Protein AF-A0A0A9H954-F1 (afdb_monomer)

Organism: Arundo donax (NCBI:txid35708)

Foldseek 3Di:
DDDDAQPDKDKDWDWDDDPPDIDIDIDIDNCNNCVVVVPDDPDDDDDDDPDDCPPDQDDDPNRTDDDPPD

InterPro domains:
  IPR013780 Glycosyl hydrolase, all-beta [G3DSA:2.60.40.1180] (1-70)

Structure (mmCIF, N/CA/C/O backbone):
data_AF-A0A0A9H954-F1
#
_entry.id   AF-A0A0A9H954-F1
#
loop_
_atom_site.group_PDB
_atom_site.id
_atom_site.type_symbol
_atom_site.label_atom_id
_atom_site.label_alt_id
_atom_site.l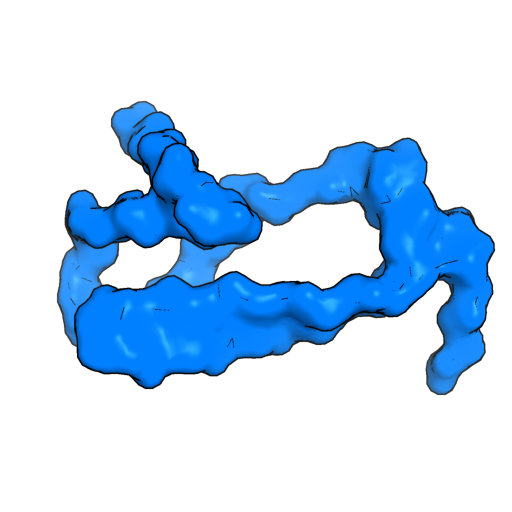abel_comp_id
_atom_site.label_asym_id
_atom_site.label_entity_id
_atom_site.label_seq_id
_atom_site.pdbx_PDB_ins_code
_atom_site.Cartn_x
_atom_site.Cartn_y
_atom_site.Cartn_z
_atom_site.occupancy
_atom_site.B_iso_or_equiv
_atom_site.auth_seq_id
_atom_site.auth_comp_id
_atom_site.auth_asym_id
_atom_site.auth_atom_id
_atom_site.pdbx_PDB_model_num
ATOM 1 N N . MET A 1 1 ? 9.122 -15.845 -11.428 1.00 60.19 1 MET A N 1
ATOM 2 C CA . MET A 1 1 ? 8.788 -14.695 -12.295 1.00 60.19 1 MET A CA 1
ATOM 3 C C . MET A 1 1 ? 10.042 -13.850 -12.408 1.00 60.19 1 MET A C 1
ATOM 5 O O . MET A 1 1 ? 10.620 -13.549 -11.373 1.00 60.19 1 MET A O 1
ATOM 9 N N . VAL A 1 2 ? 10.515 -13.565 -13.620 1.00 80.31 2 VAL A N 1
ATOM 10 C CA . VAL A 1 2 ? 11.677 -12.685 -13.824 1.00 80.31 2 VAL A CA 1
ATOM 11 C C . VAL A 1 2 ? 11.138 -11.265 -13.960 1.00 80.31 2 VAL A C 1
ATOM 13 O O . VAL A 1 2 ? 10.308 -11.015 -14.829 1.00 80.31 2 VAL A O 1
ATOM 16 N N . LEU A 1 3 ? 11.546 -10.372 -13.060 1.00 85.00 3 LEU A N 1
ATOM 17 C CA . LEU A 1 3 ? 11.181 -8.958 -13.097 1.00 85.00 3 LEU 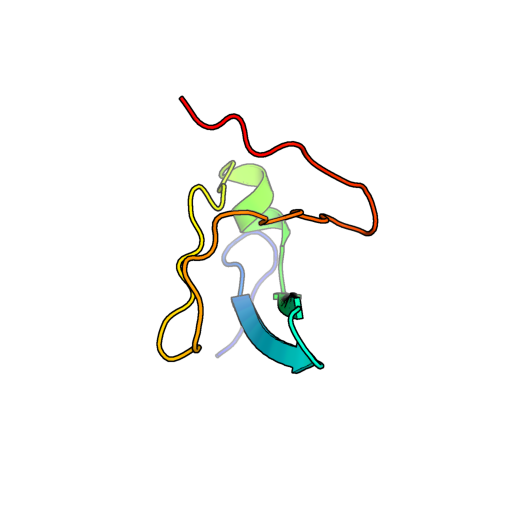A CA 1
ATOM 18 C C . LEU A 1 3 ? 12.304 -8.180 -13.788 1.00 85.00 3 LEU A C 1
ATOM 20 O O . LEU A 1 3 ? 13.474 -8.394 -13.477 1.00 85.00 3 LEU A O 1
ATOM 24 N N . ALA A 1 4 ? 11.943 -7.289 -14.708 1.00 89.25 4 ALA A N 1
ATOM 25 C CA . ALA A 1 4 ? 12.874 -6.401 -15.394 1.00 89.25 4 ALA A CA 1
ATOM 26 C C . ALA A 1 4 ? 12.502 -4.940 -15.110 1.00 89.25 4 ALA A C 1
ATOM 28 O O . ALA A 1 4 ? 11.337 -4.551 -15.252 1.00 89.25 4 ALA A O 1
ATOM 29 N N . GLU A 1 5 ? 13.496 -4.143 -14.708 1.00 90.69 5 GLU A N 1
ATOM 30 C CA . GLU A 1 5 ? 13.322 -2.721 -14.402 1.00 90.69 5 GLU A CA 1
ATOM 31 C C . GLU A 1 5 ? 12.711 -1.984 -15.602 1.00 90.69 5 GLU A C 1
ATOM 33 O O . GLU A 1 5 ? 13.105 -2.190 -16.750 1.00 90.69 5 GLU A O 1
ATOM 38 N N . GLY A 1 6 ? 11.716 -1.135 -15.338 1.00 90.88 6 GLY A N 1
ATOM 39 C CA . GLY A 1 6 ? 11.044 -0.342 -16.370 1.00 90.88 6 GLY A CA 1
ATOM 40 C C . GLY A 1 6 ? 10.023 -1.094 -17.234 1.00 90.88 6 GLY A C 1
ATOM 41 O O . GLY A 1 6 ? 9.313 -0.441 -17.992 1.00 90.88 6 GLY A O 1
ATOM 42 N N . GLN A 1 7 ? 9.882 -2.421 -17.113 1.00 94.06 7 GLN A N 1
ATOM 43 C CA . GLN A 1 7 ? 8.853 -3.189 -17.838 1.00 94.06 7 GLN A CA 1
ATOM 44 C C . GLN A 1 7 ? 7.661 -3.584 -16.967 1.00 94.06 7 GLN A C 1
ATOM 46 O O . GLN A 1 7 ? 6.532 -3.648 -17.449 1.00 94.06 7 GLN A O 1
ATOM 51 N N . ALA A 1 8 ? 7.913 -3.863 -15.691 1.00 94.00 8 ALA A N 1
ATOM 52 C CA . ALA A 1 8 ? 6.889 -4.203 -14.719 1.00 94.00 8 ALA A CA 1
ATOM 53 C C . ALA A 1 8 ? 7.339 -3.772 -13.323 1.00 94.00 8 ALA A C 1
ATOM 55 O O . ALA A 1 8 ? 8.533 -3.719 -13.043 1.00 94.00 8 ALA A O 1
ATOM 56 N N . THR A 1 9 ? 6.375 -3.525 -12.440 1.00 95.69 9 THR A N 1
ATOM 57 C CA . THR A 1 9 ? 6.612 -3.294 -11.013 1.00 95.69 9 THR A CA 1
ATOM 58 C C . THR A 1 9 ? 5.900 -4.380 -10.223 1.00 95.69 9 THR A C 1
ATOM 60 O O . THR A 1 9 ? 4.729 -4.665 -10.474 1.00 95.69 9 THR A O 1
ATOM 63 N N . TYR A 1 10 ? 6.595 -4.979 -9.261 1.00 95.69 10 TYR A N 1
ATOM 64 C CA . TYR A 1 10 ? 5.981 -5.859 -8.273 1.00 95.69 10 TYR A CA 1
ATOM 65 C C . TYR A 1 10 ? 5.845 -5.106 -6.955 1.00 95.69 10 TYR A C 1
ATOM 67 O O . TYR A 1 10 ? 6.819 -4.548 -6.450 1.00 95.69 10 TYR A O 1
ATOM 75 N N . VAL A 1 11 ? 4.638 -5.108 -6.390 1.00 95.69 11 VAL A N 1
ATOM 76 C CA . VAL A 1 11 ? 4.361 -4.484 -5.096 1.00 95.69 11 VAL A CA 1
ATOM 77 C C . VAL A 1 11 ? 3.731 -5.510 -4.173 1.00 95.69 11 VAL A C 1
ATOM 79 O O . VAL A 1 11 ? 2.724 -6.131 -4.513 1.00 95.69 11 VAL A O 1
ATOM 82 N N . ARG A 1 12 ? 4.308 -5.667 -2.984 1.00 96.00 12 ARG A N 1
ATOM 83 C CA . ARG A 1 12 ? 3.738 -6.473 -1.909 1.00 96.00 12 ARG A CA 1
ATOM 84 C C . ARG A 1 12 ? 3.184 -5.555 -0.834 1.00 96.00 12 ARG A C 1
ATOM 86 O O . ARG A 1 12 ? 3.947 -4.870 -0.161 1.00 96.00 12 ARG A O 1
ATOM 93 N N . PHE A 1 13 ? 1.870 -5.585 -0.647 1.00 93.50 13 PHE A N 1
ATOM 94 C CA . PHE A 1 13 ? 1.201 -4.863 0.432 1.00 93.50 13 PHE A CA 1
ATOM 95 C C . PHE A 1 13 ? 1.040 -5.748 1.663 1.00 93.50 13 PHE A C 1
ATOM 97 O O . PHE A 1 13 ? 0.762 -6.943 1.554 1.00 93.50 13 PHE A O 1
ATOM 104 N N . TYR A 1 14 ? 1.190 -5.151 2.838 1.00 92.56 14 TYR A N 1
ATOM 105 C CA . TYR A 1 14 ? 0.936 -5.805 4.113 1.00 92.56 14 TYR A CA 1
ATOM 106 C C . TYR A 1 14 ? 0.397 -4.799 5.124 1.00 92.56 14 TYR A C 1
ATOM 108 O O . TYR A 1 14 ? 0.720 -3.611 5.086 1.00 92.56 14 TYR A O 1
ATOM 116 N N . ALA A 1 15 ? -0.441 -5.288 6.031 1.00 91.25 15 ALA A N 1
A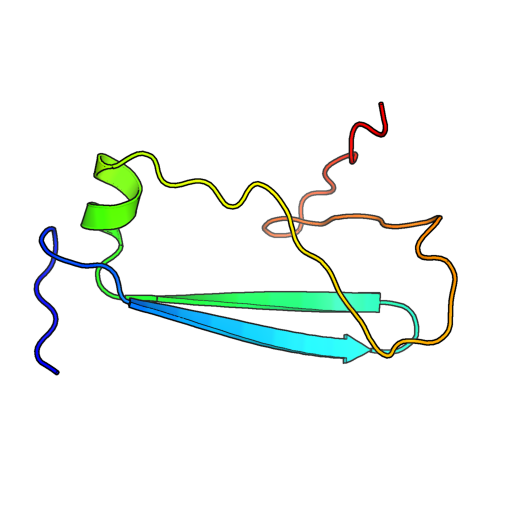TOM 117 C CA . ALA A 1 15 ? -1.075 -4.482 7.059 1.00 91.25 15 ALA A CA 1
ATOM 118 C C . ALA A 1 15 ? -0.896 -5.135 8.430 1.00 91.25 15 ALA A C 1
ATOM 120 O O . ALA A 1 15 ? -0.924 -6.358 8.559 1.00 91.25 15 ALA A O 1
ATOM 121 N N . SER A 1 16 ? -0.729 -4.305 9.454 1.00 90.56 16 SER A N 1
ATOM 122 C CA . SER A 1 16 ? -0.674 -4.733 10.850 1.00 90.56 16 SER A CA 1
ATOM 123 C C . SER A 1 16 ? -1.558 -3.842 11.708 1.00 90.56 16 SER A C 1
ATOM 125 O O . SER A 1 16 ? -1.574 -2.623 11.515 1.00 90.56 16 SER A O 1
ATOM 127 N N . VAL A 1 17 ? -2.227 -4.436 12.691 1.00 89.00 17 VAL A N 1
ATOM 128 C CA . VAL A 1 17 ? -3.026 -3.713 13.684 1.00 89.00 17 VAL A CA 1
ATOM 129 C C . VAL A 1 17 ? -2.216 -3.584 14.969 1.00 89.00 17 VAL A C 1
ATOM 131 O O . VAL A 1 17 ? -1.693 -4.575 15.479 1.00 89.00 17 VAL A O 1
ATOM 134 N N . ARG A 1 18 ? -2.113 -2.367 15.511 1.00 85.25 18 ARG A N 1
ATOM 135 C CA . ARG A 1 18 ? -1.504 -2.112 16.823 1.00 85.25 18 ARG A CA 1
ATOM 136 C C . ARG A 1 18 ? -2.395 -1.162 17.616 1.00 85.25 18 ARG A C 1
ATOM 138 O O . ARG A 1 18 ? -2.445 0.036 17.346 1.00 85.25 18 ARG A O 1
ATOM 145 N N . GLY A 1 19 ? -3.102 -1.697 18.609 1.00 82.75 19 GLY A N 1
ATOM 146 C CA . GLY A 1 19 ? -4.102 -0.931 19.355 1.00 82.75 19 GLY A CA 1
ATOM 147 C C . GLY A 1 19 ? -5.242 -0.479 18.439 1.00 82.75 19 GLY A C 1
ATOM 148 O O . GLY A 1 19 ? -5.863 -1.311 17.788 1.00 82.75 19 GLY A O 1
ATOM 149 N N . LYS A 1 20 ? -5.496 0.834 18.373 1.00 79.25 20 LYS A N 1
ATOM 150 C CA . LYS A 1 20 ? -6.534 1.444 17.517 1.00 79.25 20 LYS A CA 1
ATOM 151 C C . LYS A 1 20 ? -6.019 1.908 16.146 1.00 79.25 20 LYS A C 1
ATOM 153 O O . LYS A 1 20 ? -6.769 2.525 15.399 1.00 79.25 20 LYS A O 1
ATOM 158 N N . ALA A 1 21 ? -4.748 1.659 15.833 1.00 79.94 21 ALA A N 1
ATOM 159 C CA . ALA A 1 21 ? -4.122 2.101 14.593 1.00 79.94 21 ALA A CA 1
ATOM 160 C C . ALA A 1 21 ? -3.859 0.923 13.650 1.00 79.94 21 ALA A C 1
ATOM 162 O O . ALA A 1 21 ? -3.440 -0.160 14.073 1.00 79.94 21 ALA A O 1
ATOM 163 N N . VAL A 1 22 ? -4.053 1.174 12.357 1.00 86.00 22 VAL A N 1
ATOM 164 C CA . VAL A 1 22 ? -3.674 0.268 11.273 1.00 86.00 22 VAL A CA 1
ATOM 165 C C . VAL A 1 22 ? -2.483 0.876 10.562 1.00 86.00 22 VAL A C 1
ATOM 167 O O . VAL A 1 22 ? -2.534 2.023 10.129 1.00 86.00 22 VAL A O 1
ATOM 170 N N . THR A 1 23 ? -1.412 0.106 10.420 1.00 87.38 23 THR A N 1
ATOM 171 C CA . THR A 1 23 ? -0.282 0.502 9.582 1.00 87.38 23 THR A CA 1
ATOM 172 C C . THR A 1 23 ? -0.275 -0.357 8.337 1.00 87.38 23 THR A C 1
ATOM 174 O O . THR A 1 23 ? -0.157 -1.579 8.437 1.00 87.38 23 THR A O 1
ATOM 177 N N . VAL A 1 24 ? -0.377 0.287 7.179 1.00 88.56 24 VAL A N 1
ATOM 178 C CA . VAL A 1 24 ? -0.200 -0.358 5.879 1.00 88.56 24 VAL A CA 1
ATOM 179 C C . VAL A 1 24 ? 1.173 0.003 5.343 1.00 88.56 2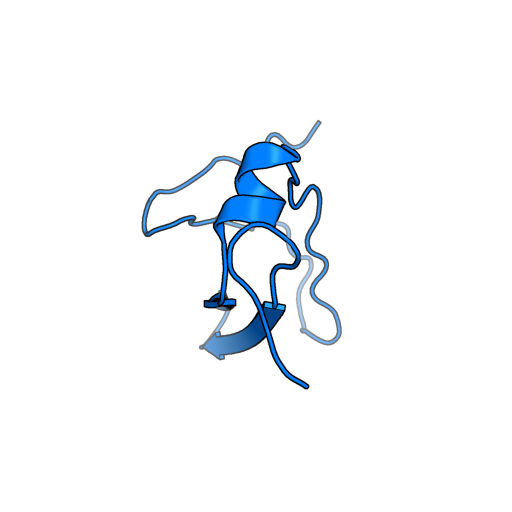4 VAL A C 1
ATOM 181 O O . VAL A 1 24 ? 1.616 1.142 5.465 1.00 88.56 24 VAL A O 1
ATOM 184 N N . ARG A 1 25 ? 1.859 -0.983 4.779 1.00 89.19 25 ARG A N 1
ATOM 185 C CA . ARG A 1 25 ? 3.169 -0.818 4.160 1.00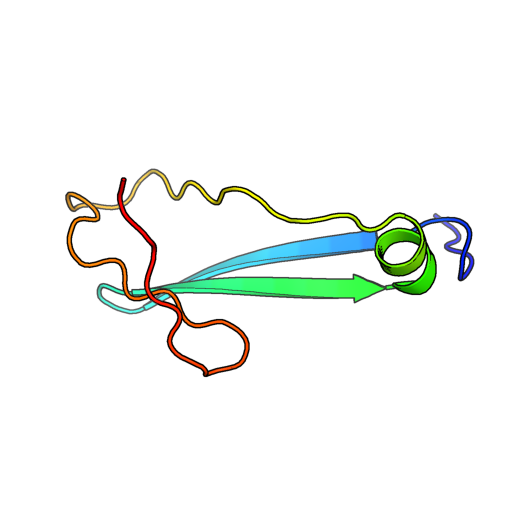 89.19 25 ARG A CA 1
ATOM 186 C C . ARG A 1 25 ? 3.204 -1.539 2.825 1.00 89.19 25 ARG A C 1
ATOM 188 O O . ARG A 1 25 ? 2.433 -2.469 2.575 1.00 89.19 25 ARG A O 1
ATOM 195 N N . SER A 1 26 ? 4.135 -1.108 1.990 1.00 91.75 26 SER A N 1
ATOM 196 C CA . SER A 1 26 ? 4.424 -1.722 0.704 1.00 91.75 26 SER A CA 1
ATOM 197 C C . SER A 1 26 ? 5.916 -1.972 0.561 1.00 91.75 26 SER A C 1
ATOM 199 O O . SER A 1 26 ? 6.725 -1.091 0.836 1.00 91.75 26 SER A O 1
ATOM 201 N N . GLU A 1 27 ? 6.270 -3.150 0.069 1.00 94.56 27 GLU A N 1
ATOM 202 C CA . GLU A 1 27 ? 7.590 -3.429 -0.493 1.00 94.56 27 GLU A CA 1
ATOM 203 C C . GLU A 1 27 ? 7.483 -3.365 -2.015 1.00 94.56 27 GLU A C 1
ATOM 205 O O . GLU A 1 27 ? 6.649 -4.055 -2.607 1.00 94.56 27 GLU A O 1
ATOM 210 N N . VAL A 1 28 ? 8.311 -2.534 -2.647 1.00 94.31 28 VAL A N 1
ATOM 211 C CA . VAL A 1 28 ? 8.278 -2.284 -4.094 1.00 94.31 28 VAL A CA 1
ATOM 212 C C . VAL A 1 28 ? 9.561 -2.808 -4.731 1.00 94.31 28 VAL A C 1
ATOM 214 O O . VAL A 1 28 ? 10.657 -2.491 -4.278 1.00 94.31 28 VAL A O 1
ATOM 217 N N . GLN A 1 29 ? 9.424 -3.592 -5.800 1.00 95.88 29 GLN A N 1
ATOM 218 C CA . GLN A 1 29 ? 10.526 -4.058 -6.643 1.00 95.88 29 GLN A CA 1
ATOM 219 C C . GLN A 1 29 ? 10.300 -3.596 -8.081 1.00 95.88 29 GLN A C 1
ATOM 221 O O . GLN A 1 29 ? 9.186 -3.702 -8.599 1.00 95.88 29 GLN A O 1
ATOM 226 N N . MET A 1 30 ? 11.368 -3.135 -8.735 1.00 95.75 30 MET A N 1
ATOM 227 C CA . MET A 1 30 ? 11.333 -2.613 -10.106 1.00 95.75 30 MET A CA 1
ATOM 228 C C . MET A 1 30 ? 10.360 -1.428 -10.270 1.00 95.75 30 MET A C 1
ATOM 230 O O . MET A 1 30 ? 9.431 -1.450 -11.079 1.00 95.75 30 MET A O 1
ATOM 234 N N . GLY A 1 31 ? 10.515 -0.398 -9.430 1.00 94.75 31 GLY A N 1
ATOM 235 C CA . GLY A 1 31 ? 9.557 0.708 -9.284 1.00 94.75 31 GLY A CA 1
ATOM 236 C C . GLY A 1 31 ? 9.483 1.696 -10.456 1.00 94.75 31 GLY A C 1
ATOM 237 O O . GLY A 1 31 ? 8.528 2.468 -10.536 1.00 94.75 31 GLY A O 1
ATOM 238 N N . SER A 1 32 ? 10.443 1.689 -11.387 1.00 96.31 32 SER A N 1
ATOM 239 C CA . SER A 1 32 ? 10.471 2.686 -12.469 1.00 96.31 32 SER A CA 1
ATOM 240 C C . SER A 1 32 ? 9.239 2.612 -13.365 1.00 96.31 32 SER A C 1
ATOM 242 O O . SER A 1 32 ? 8.762 3.646 -13.826 1.00 96.31 32 SER A O 1
ATOM 244 N N . TYR A 1 33 ? 8.689 1.414 -13.591 1.00 95.81 33 TYR A N 1
ATOM 245 C CA . TYR A 1 33 ? 7.506 1.255 -14.435 1.00 95.81 33 TYR A CA 1
ATOM 246 C C . TYR A 1 33 ? 6.285 1.970 -13.837 1.00 95.81 33 TYR A C 1
ATOM 248 O O . TYR A 1 33 ? 5.649 2.769 -14.523 1.00 95.81 33 TYR A O 1
ATOM 256 N N . SER A 1 34 ? 5.976 1.747 -12.553 1.00 95.69 34 SER A N 1
ATOM 257 C CA . SER A 1 34 ? 4.833 2.399 -11.900 1.00 95.69 34 SER A CA 1
ATOM 258 C C . SER A 1 34 ? 4.986 3.917 -11.824 1.00 95.69 34 SER A C 1
ATOM 260 O O . SER A 1 34 ? 4.004 4.633 -12.015 1.00 95.69 34 SER A O 1
ATOM 262 N N . LEU A 1 35 ? 6.212 4.408 -11.605 1.00 96.00 35 LEU A N 1
ATOM 263 C CA . LEU A 1 35 ? 6.512 5.842 -11.585 1.00 96.00 35 LEU A CA 1
ATOM 264 C C . LEU A 1 35 ? 6.326 6.486 -12.964 1.00 96.00 35 LEU A C 1
ATOM 266 O O . LEU A 1 35 ? 5.636 7.493 -13.078 1.00 96.00 35 LEU A O 1
ATOM 270 N N . GLN A 1 36 ? 6.872 5.885 -14.025 1.00 96.94 36 GLN A N 1
ATOM 271 C CA . GLN A 1 36 ? 6.728 6.395 -15.396 1.00 96.94 36 GLN A CA 1
ATOM 272 C C . GLN A 1 36 ? 5.274 6.393 -15.876 1.00 96.94 36 GLN A C 1
ATOM 274 O O . GLN A 1 36 ? 4.874 7.249 -16.662 1.00 96.94 36 GLN A O 1
ATOM 279 N N . LYS A 1 37 ? 4.478 5.423 -15.416 1.00 96.62 37 LYS A N 1
ATOM 280 C CA . LYS A 1 37 ? 3.046 5.340 -15.721 1.00 96.62 37 LYS A CA 1
ATOM 281 C C . LYS A 1 37 ? 2.182 6.254 -14.850 1.00 96.62 37 LYS A C 1
ATOM 283 O O . LYS A 1 37 ? 0.994 6.359 -15.133 1.00 96.62 37 LYS A O 1
ATOM 288 N N . GLY A 1 38 ? 2.750 6.897 -13.827 1.00 96.12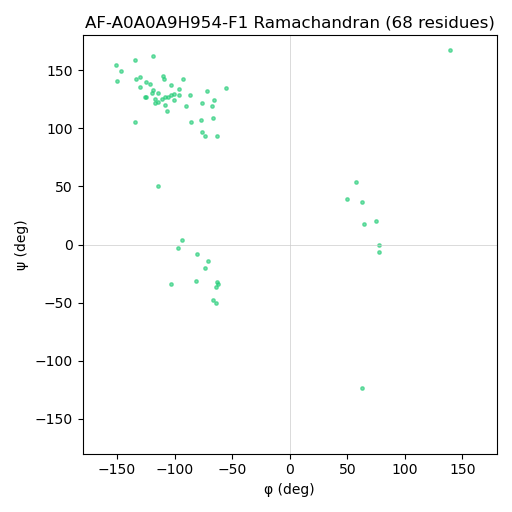 38 GLY A N 1
ATOM 289 C CA . GLY A 1 38 ? 2.012 7.776 -12.920 1.00 96.12 38 GLY A CA 1
ATOM 290 C C . GLY A 1 38 ? 0.920 7.044 -12.139 1.00 96.12 38 GLY A C 1
ATOM 291 O O . GLY A 1 38 ? -0.165 7.587 -11.956 1.00 96.12 38 GLY A O 1
ATOM 292 N N . LEU A 1 39 ? 1.166 5.794 -11.731 1.00 95.62 39 LEU A N 1
ATOM 293 C CA . LEU A 1 39 ? 0.177 5.013 -10.985 1.00 95.62 39 LEU A CA 1
ATOM 294 C C . LEU A 1 39 ? 0.025 5.556 -9.561 1.00 95.62 39 LEU A C 1
ATOM 296 O O . LEU A 1 39 ? 1.016 5.750 -8.858 1.00 95.62 39 LEU A O 1
ATOM 300 N N . ILE A 1 40 ? -1.221 5.755 -9.129 1.00 92.44 40 ILE A N 1
ATOM 301 C CA . ILE A 1 40 ? -1.566 6.331 -7.825 1.00 92.44 40 ILE A CA 1
ATOM 302 C C . ILE A 1 40 ? -2.497 5.368 -7.085 1.00 92.44 40 ILE A C 1
ATOM 304 O O . ILE A 1 40 ? -3.401 4.778 -7.678 1.00 92.44 40 ILE A O 1
ATOM 308 N N . ILE A 1 41 ? -2.285 5.214 -5.776 1.00 89.38 41 ILE A N 1
ATOM 309 C CA . ILE A 1 41 ? -3.245 4.540 -4.897 1.00 89.38 41 ILE A CA 1
ATOM 310 C C . ILE A 1 41 ? -4.272 5.579 -4.455 1.00 89.38 41 ILE A C 1
ATOM 312 O O . ILE A 1 41 ? -3.979 6.430 -3.622 1.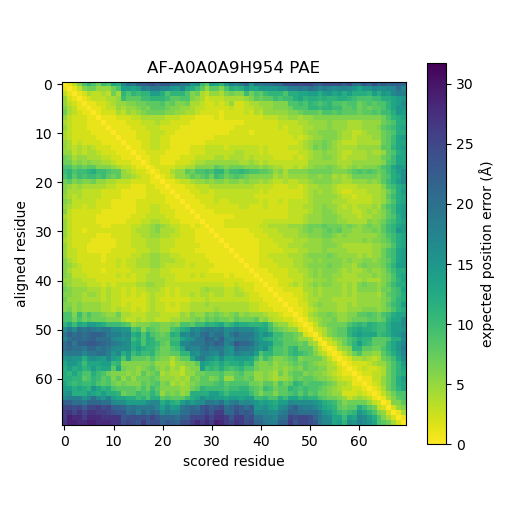00 89.38 41 ILE A O 1
ATOM 316 N N . GLU A 1 42 ? -5.475 5.508 -5.014 1.00 86.94 42 GLU A N 1
ATOM 317 C CA . GLU A 1 42 ? -6.526 6.496 -4.739 1.00 86.94 42 GLU A CA 1
ATOM 318 C C . GLU A 1 42 ? -7.277 6.233 -3.433 1.00 86.94 42 GLU A C 1
ATOM 320 O O . GLU A 1 42 ? -7.776 7.154 -2.790 1.00 86.94 42 GLU A O 1
ATOM 325 N N . LYS A 1 43 ? -7.419 4.962 -3.052 1.00 85.69 43 LYS A N 1
ATOM 326 C CA . LYS A 1 43 ? -8.256 4.569 -1.922 1.00 85.69 43 LYS A CA 1
ATOM 327 C C . LYS A 1 43 ? -7.721 3.321 -1.253 1.00 85.69 43 LYS A C 1
ATOM 329 O O . LYS A 1 43 ? -7.324 2.365 -1.914 1.00 85.69 43 LYS A O 1
ATOM 334 N N . LEU A 1 44 ? -7.808 3.320 0.072 1.00 84.00 44 LEU A N 1
ATOM 335 C CA . LEU A 1 44 ? -7.531 2.162 0.900 1.00 84.00 44 LEU A CA 1
ATOM 336 C C . LEU A 1 44 ? -8.738 1.894 1.798 1.00 84.00 44 LEU A C 1
ATOM 338 O O . LEU A 1 44 ? -9.217 2.791 2.489 1.00 84.00 44 LEU A O 1
ATOM 342 N N . SER A 1 45 ? -9.250 0.666 1.769 1.00 85.62 45 SER A N 1
ATOM 343 C CA . SER A 1 45 ? -10.367 0.234 2.611 1.00 85.62 45 SER A CA 1
ATOM 344 C C . SER A 1 45 ? -9.895 -0.867 3.544 1.00 85.62 45 SER A C 1
ATOM 346 O O . SER A 1 45 ? -9.411 -1.903 3.093 1.00 85.62 45 SER A O 1
ATOM 348 N N . VAL A 1 46 ? -10.032 -0.635 4.848 1.00 83.19 46 VAL A N 1
ATOM 349 C CA . VAL A 1 46 ? -9.709 -1.618 5.883 1.00 83.19 46 VAL A CA 1
ATOM 350 C C . VAL A 1 46 ? -11.014 -2.165 6.444 1.00 83.19 46 VAL A C 1
ATOM 352 O O . VAL A 1 46 ? -11.887 -1.398 6.842 1.00 83.19 46 VAL A O 1
ATOM 355 N N . LEU A 1 47 ? -11.152 -3.488 6.446 1.00 85.25 47 LEU A N 1
ATOM 356 C CA . LEU A 1 47 ? -12.362 -4.199 6.858 1.00 85.25 47 LEU A CA 1
ATOM 357 C C . LEU A 1 47 ? -12.065 -5.106 8.058 1.00 85.25 47 LEU A C 1
ATOM 359 O O . LEU A 1 47 ? -10.910 -5.447 8.309 1.00 85.25 47 LEU A O 1
ATOM 363 N N . GLY A 1 48 ? -13.115 -5.526 8.769 1.00 84.62 48 GLY A N 1
ATOM 364 C CA . GLY A 1 48 ? -13.006 -6.506 9.857 1.00 84.62 48 GLY A CA 1
ATOM 365 C C . GLY A 1 48 ? -12.413 -5.962 11.160 1.00 84.62 48 GLY A C 1
ATOM 366 O O . GLY A 1 48 ? -11.929 -6.745 11.971 1.00 84.62 48 GLY A O 1
ATOM 367 N N . LEU A 1 49 ? -12.431 -4.640 11.355 1.00 82.44 49 LEU A N 1
ATOM 368 C CA . LEU A 1 49 ? -12.030 -3.989 12.602 1.00 82.44 49 LEU A CA 1
ATOM 369 C C . LEU A 1 49 ? -13.248 -3.403 13.313 1.00 82.44 49 LEU A C 1
ATOM 371 O O . LEU A 1 49 ? -14.146 -2.866 12.664 1.00 82.44 49 LEU A O 1
ATOM 375 N N . ASP A 1 50 ? -13.232 -3.446 14.641 1.00 77.88 50 ASP A N 1
ATOM 376 C CA . ASP A 1 50 ? -14.243 -2.792 15.466 1.00 77.88 50 ASP A CA 1
ATOM 377 C C . ASP A 1 50 ? -14.000 -1.273 15.514 1.00 77.88 50 ASP A C 1
ATOM 379 O O . ASP A 1 50 ? -12.940 -0.805 15.938 1.00 77.88 50 ASP A O 1
ATOM 383 N N . GLY A 1 51 ? -14.988 -0.483 15.081 1.00 72.81 51 GLY A N 1
ATOM 384 C CA . GLY A 1 51 ? -14.938 0.985 15.073 1.00 72.81 51 GLY A CA 1
ATOM 385 C C . GLY A 1 51 ? -15.537 1.611 13.809 1.00 72.81 51 GLY A C 1
ATOM 386 O O . GLY A 1 51 ? -15.799 0.931 12.825 1.00 72.81 51 GLY A O 1
ATOM 387 N N . THR A 1 52 ? -15.776 2.928 13.827 1.00 68.19 52 THR A N 1
ATOM 388 C CA . THR A 1 52 ? -16.429 3.655 12.712 1.00 68.19 52 THR A CA 1
ATOM 389 C C . THR A 1 52 ? -15.458 4.345 11.749 1.00 68.19 52 THR A C 1
ATOM 391 O O . THR A 1 52 ? -15.905 4.954 10.783 1.00 68.19 52 THR A O 1
ATOM 394 N N . GLY A 1 53 ? -14.144 4.296 12.007 1.00 64.69 53 GLY A N 1
ATOM 395 C CA . GLY A 1 53 ? -13.131 4.933 11.152 1.00 64.69 53 GLY A CA 1
ATOM 396 C C . GLY A 1 53 ? -13.209 6.466 11.087 1.00 64.69 53 GLY A C 1
ATOM 397 O O . GLY A 1 53 ? -12.664 7.058 10.165 1.00 64.69 53 GLY A O 1
ATOM 398 N N . LYS A 1 54 ? -13.894 7.126 12.032 1.00 61.16 54 LYS A N 1
ATOM 399 C CA . LYS A 1 54 ? -14.130 8.583 11.992 1.00 61.16 54 LYS A CA 1
ATOM 400 C C . LYS A 1 54 ? -12.906 9.457 12.316 1.00 61.16 54 LYS A C 1
ATOM 402 O O . LYS A 1 54 ? -12.895 10.602 11.893 1.00 61.16 54 LYS A O 1
ATOM 407 N N . ASP A 1 55 ? -11.883 8.913 12.981 1.00 60.81 55 ASP A N 1
ATOM 408 C CA . ASP A 1 55 ? -10.616 9.601 13.311 1.00 60.81 55 ASP A CA 1
ATOM 409 C C . ASP A 1 55 ? -9.423 8.967 12.570 1.00 60.81 55 ASP A C 1
ATOM 411 O O . ASP A 1 55 ? -8.411 8.579 13.160 1.00 60.81 55 ASP A O 1
ATOM 415 N N . LEU A 1 56 ? -9.549 8.790 11.254 1.00 66.62 56 LEU A N 1
ATOM 416 C CA . LEU A 1 56 ? -8.448 8.284 10.434 1.00 66.62 56 LEU A CA 1
ATOM 417 C C . LEU A 1 56 ? -7.385 9.375 10.246 1.00 66.62 56 LEU A C 1
ATOM 419 O O . LEU A 1 56 ? -7.450 10.176 9.318 1.00 66.62 56 LEU A O 1
ATOM 423 N N . ALA A 1 57 ? -6.370 9.377 11.109 1.00 67.56 57 ALA A N 1
ATOM 424 C CA . ALA A 1 57 ? -5.117 10.069 10.834 1.00 67.56 57 ALA A CA 1
ATOM 425 C C . ALA A 1 57 ? -4.296 9.221 9.851 1.00 67.56 57 ALA A C 1
ATOM 427 O O . ALA A 1 57 ? -3.776 8.162 10.214 1.00 67.56 57 ALA A O 1
ATOM 428 N N . ILE A 1 58 ? -4.203 9.665 8.597 1.00 74.31 58 ILE A N 1
ATOM 429 C CA . ILE A 1 58 ? -3.366 9.008 7.593 1.00 74.31 58 ILE A CA 1
ATOM 430 C C . ILE A 1 58 ? -1.952 9.578 7.714 1.00 74.31 58 ILE A C 1
ATOM 432 O O . ILE A 1 58 ? -1.750 10.791 7.707 1.00 74.31 58 ILE A O 1
ATOM 436 N N . GLN A 1 59 ? -0.967 8.691 7.825 1.00 70.75 59 GLN A N 1
ATOM 437 C CA . GLN A 1 59 ? 0.445 9.046 7.760 1.00 70.75 59 GLN A CA 1
ATOM 438 C C . GLN A 1 59 ? 1.081 8.363 6.558 1.00 70.75 59 GLN A C 1
ATOM 440 O O . GLN A 1 59 ? 1.011 7.140 6.434 1.00 70.75 59 GLN A O 1
ATOM 445 N N . VAL A 1 60 ? 1.720 9.152 5.699 1.00 78.25 60 VAL A N 1
ATOM 446 C CA . VAL A 1 60 ? 2.525 8.663 4.575 1.00 78.25 60 VAL A CA 1
ATOM 447 C C . VAL A 1 60 ? 3.967 9.051 4.856 1.00 78.25 60 VAL A C 1
ATOM 449 O O . VAL A 1 60 ? 4.251 10.215 5.125 1.00 78.25 60 VAL A O 1
ATOM 452 N N . ASP A 1 61 ? 4.859 8.061 4.890 1.00 79.88 61 ASP A N 1
ATOM 453 C CA . ASP A 1 61 ? 6.281 8.242 5.219 1.00 79.88 61 ASP A CA 1
ATOM 454 C C . ASP A 1 61 ? 6.522 9.055 6.508 1.00 79.88 61 ASP A C 1
ATOM 456 O O . ASP A 1 61 ? 7.416 9.891 6.601 1.00 79.88 61 ASP A O 1
ATOM 460 N N . GLY A 1 62 ? 5.680 8.827 7.524 1.00 75.00 62 GLY A N 1
ATOM 461 C CA . GLY A 1 62 ? 5.742 9.517 8.819 1.00 75.00 62 GLY A CA 1
ATOM 462 C C . GLY A 1 62 ? 5.176 10.941 8.822 1.00 75.00 62 GLY A C 1
ATOM 463 O O . GLY A 1 62 ? 5.131 11.572 9.876 1.00 75.00 62 GLY A O 1
ATOM 464 N N . THR A 1 63 ? 4.698 11.437 7.681 1.00 81.88 63 THR A N 1
ATOM 465 C CA . THR A 1 63 ? 4.066 12.753 7.561 1.00 81.88 63 THR A CA 1
ATOM 466 C C . THR A 1 63 ? 2.551 12.617 7.640 1.00 81.88 63 THR A C 1
ATOM 468 O O . THR A 1 63 ? 1.956 11.819 6.917 1.00 81.88 63 THR A O 1
ATOM 471 N N . ASN A 1 64 ? 1.916 13.401 8.516 1.00 79.31 64 ASN A N 1
ATOM 472 C CA . ASN A 1 64 ? 0.458 13.465 8.588 1.00 79.31 64 ASN A CA 1
ATOM 473 C C . ASN A 1 64 ? -0.093 14.081 7.299 1.00 79.31 64 ASN A C 1
ATOM 475 O O . ASN A 1 64 ? 0.259 15.206 6.949 1.00 79.31 64 ASN A O 1
ATOM 479 N N . VAL A 1 65 ? -0.992 13.364 6.638 1.00 75.75 65 VAL A N 1
ATOM 480 C CA . VAL A 1 65 ? -1.805 13.881 5.540 1.00 75.75 65 VAL A CA 1
ATOM 481 C C . VAL A 1 65 ? -3.243 13.970 6.024 1.00 75.75 65 VAL A C 1
ATOM 483 O O . VAL A 1 65 ? -3.816 13.003 6.528 1.00 75.75 65 VAL A O 1
ATOM 486 N N . THR A 1 66 ? -3.826 15.157 5.905 1.00 62.00 66 THR A N 1
ATOM 487 C CA . THR A 1 66 ? -5.255 15.344 6.133 1.00 62.00 66 THR A CA 1
ATOM 488 C C . THR A 1 66 ? -5.999 14.625 5.020 1.00 62.00 66 THR A C 1
ATOM 490 O O . THR A 1 66 ? -5.815 14.938 3.846 1.00 62.00 66 THR A O 1
ATOM 493 N N . ALA A 1 67 ? -6.828 13.646 5.373 1.00 57.19 67 ALA A N 1
ATOM 494 C CA . ALA A 1 67 ? -7.829 13.159 4.442 1.00 57.19 67 ALA A CA 1
ATOM 495 C C . ALA A 1 67 ? -8.820 14.310 4.225 1.00 57.19 67 ALA A C 1
ATOM 497 O O . ALA A 1 67 ? -9.558 14.655 5.147 1.00 57.19 67 ALA A O 1
ATOM 498 N N . ASP A 1 68 ? -8.807 14.935 3.047 1.00 46.28 68 ASP A N 1
ATOM 499 C CA . ASP A 1 68 ? -9.898 15.813 2.628 1.00 46.28 68 ASP A CA 1
ATOM 500 C C . ASP A 1 68 ? -11.164 14.956 2.526 1.00 46.28 68 ASP A C 1
ATOM 502 O O . ASP A 1 68 ? -11.421 14.272 1.533 1.00 46.28 68 ASP A O 1
ATOM 506 N N . VAL A 1 69 ? -11.932 14.933 3.612 1.00 43.25 69 VAL A N 1
ATOM 507 C CA . VAL A 1 69 ? -13.283 14.386 3.636 1.00 43.25 69 VAL A CA 1
ATOM 508 C C . VAL A 1 69 ? -14.167 15.433 2.970 1.00 43.25 69 VAL A C 1
ATOM 510 O O . VAL A 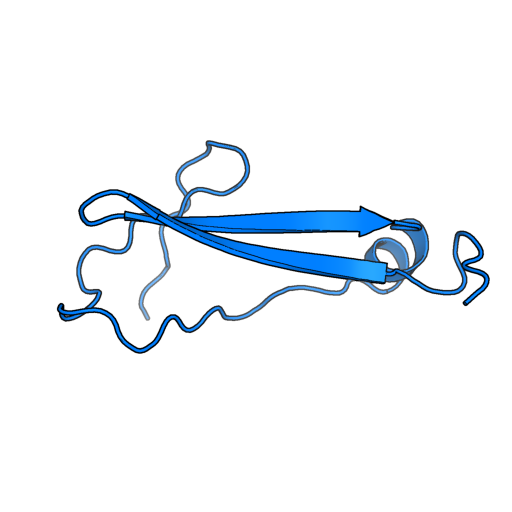1 69 ? -14.550 16.417 3.600 1.00 43.25 69 VAL A O 1
ATOM 513 N N . LYS A 1 70 ? -14.438 15.243 1.678 1.00 34.81 70 LYS A N 1
ATOM 514 C CA . LYS A 1 70 ? -15.522 15.943 0.988 1.00 34.81 70 LYS A CA 1
ATOM 515 C C . LYS A 1 70 ? -16.847 15.229 1.226 1.00 34.81 70 LYS A C 1
ATOM 517 O O . LYS A 1 70 ? -16.861 13.982 1.118 1.00 34.81 70 LYS A O 1
#

Mean predicted aligned error: 6.83 Å

Sequence (70 aa):
MVLAEGQATYVRFYASVRGKAVTVRSEVQMGSYSLQKGLIIEKLSVLGLDGTGKDLAIQVDGTNVTADVK

Nearest PDB structures (foldseek):
  5jea-assembly1_J  TM=5.171E-01  e=1.745E+00  Saccharomyces cerevisiae S288C
  3aon-assembly1_A  TM=4.346E-01  e=5.741E+00  Enterococcus hirae
  6gzz-assembl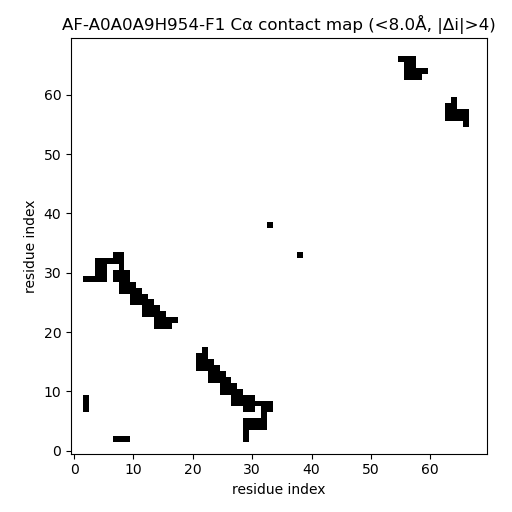y1_W1  TM=3.956E-01  e=8.538E+00  Thermus thermophilus HB8

Solvent-accessible surface area (backbone atoms only — not comparable to full-atom values): 4939 Å² total; per-residue (Å²): 136,91,84,47,76,58,77,43,55,50,73,49,77,50,75,49,79,58,91,94,44,75,49,75,49,72,52,75,44,39,56,55,26,43,61,78,68,66,69,76,88,88,78,85,87,87,77,99,67,95,76,86,72,85,82,65,80,43,63,60,97,86,41,82,46,83,72,84,82,124

Radius of gyration: 15.02 Å; Cα contacts (8 Å, |Δi|>4): 66; chains: 1; bounding box: 30×31×37 Å

Secondary structure (DSSP, 8-state):
----TTT--EEEEEEEEETTEEEEEEEEESTHHHHHTT---------S-SS--TT--EEETTEEE-----

pLDDT: mean 82.81, std 13.8, range [34.81, 96.94]